Protein AF-A0A2D4FF98-F1 (afdb_monomer)

Radius of gyration: 27.94 Å; Cα contacts (8 Å, |Δi|>4): 162; chains: 1; bounding box: 56×35×87 Å

Solvent-accessible surface area (backbone atoms only — not comparable to full-atom values): 11395 Å² total; per-residue (Å²): 135,84,83,73,77,75,69,60,45,70,48,78,34,48,18,29,50,54,57,66,46,95,91,35,72,60,46,44,93,40,40,60,55,45,51,48,21,60,75,70,74,35,52,69,38,38,54,53,36,67,77,68,66,43,79,80,65,67,60,60,78,70,94,75,58,79,86,76,58,65,92,81,57,78,93,55,85,64,79,82,58,72,94,69,73,90,60,70,49,77,48,72,55,80,71,66,85,92,70,49,62,72,60,51,45,52,66,65,38,42,72,73,63,30,47,81,48,56,81,84,55,91,72,72,94,77,78,71,64,90,82,74,86,75,74,81,82,79,88,77,94,82,77,82,83,81,80,74,80,88,73,88,87,74,77,66,35,42,32,39,38,77,78,82,79,84,77,86,126

Mean predicted aligned error: 15.1 Å

Secondary structure (DSSP, 8-state):
-------EEE-S-S-PPTTSSTT--SPPS--HHHHHHHHHT-EEE-HHHHHS-PPPPP----S--GGG--TT--SSSSTT--SS-SS--EEEE-S-TTSSHHHHHIIIIITTTPEEEESS--S------TTSS-S----------------TT---EEEE---------

Nearest PDB structures (foldseek):
  3zvn-assembly1_A  TM=9.546E-01  e=3.386E-10  Mus musculus
  3u7g-assembly1_A  TM=9.345E-01  e=2.626E-10  Mus musculus
  3zvm-assembly1_B  TM=9.140E-01  e=2.626E-10  Mus musculus
  3u7h-assembly1_B  TM=9.105E-01  e=4.653E-10  Mus musculus
  3u7e-assembly1_B  TM=9.109E-01  e=1.133E-09  Mus musculus

Sequence (169 aa):
MDVFISFFCCTDAAGRPANWAPGQKKKDFSCSDRLFALNAGLLFHTPEEYFLGWKQALFALPDFDPRAVDPKAQLYDPPNASLTSSSSELVVAVGFPAAGKSTFLKKHLVSDGYTYINQVSNERLKLFSPYFIASFFPLYPSFLPFRTPLVHGRNVWHCVKHHCKQEKV

pLDDT: mean 71.47, std 24.76, range [25.17, 93.25]

Foldseek 3Di:
DDPCPQDAAEEAQCQFCACQDVVRRHTRPHNVRVVVCVVVVHHYDYCCCPVVVDDDTDHDDDPDDPVPDDPPPQPDPPNPDDPDDPDKDKDKDFDDPPPCRVVSCCVPPVVVAKDWDFPVPPPDVPPPPPPPPDDDDPDDDDDDDPDDDDDPDTGMIIIIHDDDDPDDD

Structure (mmCIF, N/CA/C/O backbone):
data_AF-A0A2D4FF98-F1
#
_entry.id   AF-A0A2D4FF98-F1
#
loop_
_atom_site.group_PDB
_atom_site.id
_atom_site.type_symbol
_atom_site.label_atom_id
_atom_site.label_alt_id
_atom_site.label_comp_id
_atom_site.label_asym_id
_atom_site.label_entity_id
_atom_site.label_seq_id
_atom_site.pdbx_PDB_ins_code
_atom_site.Cartn_x
_atom_site.Cartn_y
_atom_site.Cartn_z
_atom_site.occupancy
_atom_site.B_iso_or_equiv
_atom_site.auth_seq_id
_atom_site.auth_comp_id
_atom_site.auth_asym_id
_atom_site.auth_atom_id
_atom_site.pdbx_PDB_model_num
ATOM 1 N N . MET A 1 1 ? -12.489 -13.115 -37.425 1.00 32.22 1 MET A N 1
ATOM 2 C CA . MET A 1 1 ? -11.130 -12.614 -37.709 1.00 32.22 1 MET A CA 1
ATOM 3 C C . MET A 1 1 ? -10.937 -11.413 -36.802 1.00 32.22 1 MET A C 1
ATOM 5 O O . MET A 1 1 ? -11.314 -10.306 -37.166 1.00 32.22 1 MET A O 1
ATOM 9 N N . ASP A 1 2 ? -10.534 -11.691 -35.564 1.00 35.28 2 ASP A N 1
ATOM 10 C CA . ASP A 1 2 ? -10.451 -10.741 -34.458 1.00 35.28 2 ASP A CA 1
ATOM 11 C C . ASP A 1 2 ? -9.469 -9.610 -34.748 1.00 35.28 2 ASP A C 1
ATOM 13 O O . ASP A 1 2 ? -8.258 -9.811 -34.813 1.00 35.28 2 ASP A O 1
ATOM 17 N N . VAL A 1 3 ? -9.998 -8.397 -34.863 1.00 39.84 3 VAL A N 1
ATOM 18 C CA . VAL A 1 3 ? -9.210 -7.175 -34.723 1.00 39.84 3 VAL A CA 1
ATOM 19 C C . VAL A 1 3 ? -9.090 -6.909 -33.221 1.00 39.84 3 VAL A C 1
ATOM 21 O O . VAL A 1 3 ? -9.758 -6.038 -32.669 1.00 39.84 3 VAL A O 1
ATOM 24 N N . PHE A 1 4 ? -8.276 -7.716 -32.532 1.00 42.91 4 PHE A N 1
ATOM 25 C CA . PHE A 1 4 ? -7.786 -7.389 -31.193 1.00 42.91 4 PHE A CA 1
ATOM 26 C C . PHE A 1 4 ? -6.890 -6.159 -31.372 1.00 42.91 4 PHE A C 1
ATOM 28 O O . PHE A 1 4 ? -5.699 -6.275 -31.653 1.00 42.91 4 PHE A O 1
ATOM 35 N N . ILE A 1 5 ? -7.471 -4.960 -31.297 1.00 51.81 5 ILE A N 1
ATOM 36 C CA . ILE A 1 5 ? -6.694 -3.744 -31.067 1.00 51.81 5 ILE A CA 1
ATOM 37 C C . ILE A 1 5 ? -6.032 -3.980 -29.711 1.00 51.81 5 ILE A C 1
ATOM 39 O O . ILE A 1 5 ? -6.666 -3.841 -28.667 1.00 51.81 5 ILE A O 1
ATOM 43 N N . SER A 1 6 ? -4.793 -4.464 -29.724 1.00 63.47 6 SER A N 1
ATOM 44 C CA . SER A 1 6 ? -4.018 -4.710 -28.518 1.00 63.47 6 SER A CA 1
ATOM 45 C C . SER A 1 6 ? -3.710 -3.351 -27.903 1.00 63.47 6 SER A C 1
ATOM 47 O O . SER A 1 6 ? -2.756 -2.690 -28.301 1.00 63.47 6 SER A O 1
ATOM 49 N N . PHE A 1 7 ? -4.559 -2.887 -26.989 1.00 75.12 7 PHE A N 1
ATOM 50 C CA . PHE A 1 7 ? -4.278 -1.699 -26.196 1.00 75.12 7 PHE A CA 1
ATOM 51 C C . PHE A 1 7 ? -3.025 -1.972 -25.352 1.00 75.12 7 PHE A C 1
ATOM 53 O O . PHE A 1 7 ? -3.000 -2.904 -24.547 1.00 75.12 7 PHE A O 1
ATOM 60 N N . PHE A 1 8 ? -1.980 -1.172 -25.555 1.00 81.69 8 PHE A N 1
ATOM 61 C CA . PHE A 1 8 ? -0.738 -1.219 -24.785 1.00 81.69 8 PHE A CA 1
ATOM 62 C C . PHE A 1 8 ? -0.381 0.186 -24.296 1.00 81.69 8 PHE A C 1
ATOM 64 O O . PHE A 1 8 ? -0.708 1.188 -24.935 1.00 81.69 8 PHE A O 1
ATOM 71 N N . CYS A 1 9 ? 0.296 0.260 -23.155 1.00 84.00 9 CYS A N 1
ATOM 72 C CA . CYS A 1 9 ? 0.905 1.490 -22.667 1.00 84.00 9 CYS A CA 1
ATOM 73 C C . CYS A 1 9 ? 2.359 1.537 -23.132 1.00 84.00 9 CYS A C 1
ATOM 75 O O . CYS A 1 9 ? 3.108 0.584 -22.915 1.00 84.00 9 CYS A O 1
ATOM 77 N N . CYS A 1 10 ? 2.761 2.647 -23.748 1.00 89.19 10 CYS A N 1
ATOM 78 C CA . CYS A 1 10 ? 4.146 2.878 -24.137 1.00 89.19 10 CYS A CA 1
ATOM 79 C C . CYS A 1 10 ? 4.627 4.236 -23.655 1.00 89.19 10 CYS A C 1
ATOM 81 O O . CYS A 1 10 ? 4.287 5.263 -24.244 1.00 89.19 10 CYS A O 1
ATOM 83 N N . THR A 1 11 ? 5.393 4.241 -22.568 1.00 89.12 11 THR A N 1
ATOM 84 C CA . THR A 1 11 ? 5.834 5.472 -21.907 1.00 89.12 11 THR A CA 1
ATOM 85 C C . THR A 1 11 ? 7.156 5.273 -21.155 1.00 89.12 11 THR A C 1
ATOM 87 O O . THR A 1 11 ? 7.619 4.151 -20.947 1.00 89.12 11 THR A O 1
ATOM 90 N N . ASP A 1 12 ? 7.777 6.384 -20.760 1.00 88.25 12 ASP A N 1
ATOM 91 C CA . ASP A 1 12 ? 9.149 6.428 -20.243 1.00 88.25 12 ASP A CA 1
ATOM 92 C C . ASP A 1 12 ? 9.257 6.190 -18.722 1.00 88.25 12 ASP A C 1
ATOM 94 O O . ASP A 1 12 ? 10.312 5.798 -18.224 1.00 88.25 12 ASP A O 1
ATOM 98 N N . ALA A 1 13 ? 8.172 6.378 -17.954 1.00 89.38 13 ALA A N 1
ATOM 99 C CA . ALA A 1 13 ? 8.179 6.197 -16.497 1.00 89.38 13 ALA A CA 1
ATOM 100 C C . ALA A 1 13 ? 8.047 4.717 -16.096 1.00 89.38 13 ALA A C 1
ATOM 102 O O . ALA A 1 13 ? 7.050 4.265 -15.514 1.00 89.38 13 ALA A O 1
ATOM 103 N N . ALA A 1 14 ? 9.089 3.961 -16.430 1.00 90.25 14 ALA A N 1
ATOM 104 C CA . ALA A 1 14 ? 9.143 2.511 -16.345 1.00 90.25 14 ALA A CA 1
ATOM 105 C C . ALA A 1 14 ? 9.891 1.987 -15.110 1.00 90.25 14 ALA A C 1
ATOM 107 O O . ALA A 1 14 ? 9.988 0.769 -14.940 1.00 90.25 14 ALA A O 1
ATOM 108 N N . GLY A 1 15 ? 10.426 2.872 -14.261 1.00 90.81 15 GLY A N 1
ATOM 109 C CA . GLY A 1 15 ? 11.183 2.493 -13.066 1.00 90.81 15 GLY A CA 1
ATOM 110 C C . GLY A 1 15 ? 12.516 1.804 -13.370 1.00 90.81 15 GLY A C 1
ATOM 111 O O . GLY A 1 15 ? 12.949 0.938 -12.602 1.00 90.81 15 GLY A O 1
ATOM 112 N N . ARG A 1 16 ? 13.158 2.141 -14.495 1.00 92.25 16 ARG A N 1
ATOM 113 C CA . ARG A 1 16 ? 14.462 1.580 -14.872 1.00 92.25 16 ARG A CA 1
ATOM 114 C C . ARG A 1 16 ? 15.572 2.106 -13.951 1.00 92.25 16 ARG A C 1
ATOM 116 O O . ARG A 1 16 ? 15.557 3.284 -13.574 1.00 92.25 16 ARG A O 1
ATOM 123 N N . PRO A 1 17 ? 16.545 1.259 -13.566 1.00 90.88 17 PRO A N 1
ATOM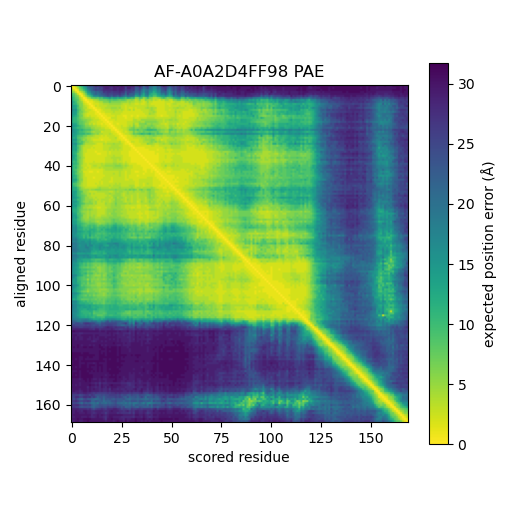 124 C CA . PRO A 1 17 ? 17.657 1.652 -12.713 1.00 90.88 17 PRO A CA 1
ATOM 125 C C . PRO A 1 17 ? 18.638 2.556 -13.466 1.00 90.88 17 PRO A C 1
ATOM 127 O O . PRO A 1 17 ? 18.581 2.693 -14.682 1.00 90.88 17 PRO A O 1
ATOM 130 N N . ALA A 1 18 ? 19.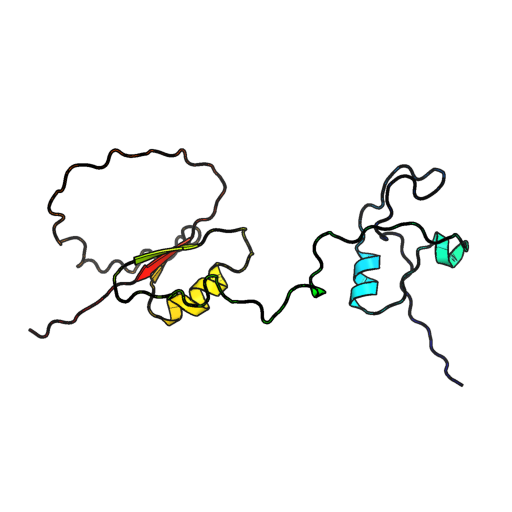580 3.164 -12.747 1.00 89.69 18 ALA A N 1
ATOM 131 C CA . ALA A 1 18 ? 20.660 3.910 -13.384 1.00 89.69 18 ALA A CA 1
ATOM 132 C C . ALA A 1 18 ? 21.479 3.010 -14.328 1.00 89.69 18 ALA A C 1
ATOM 134 O O . ALA A 1 18 ? 21.710 1.841 -14.021 1.00 89.69 18 ALA A O 1
ATOM 135 N N . ASN A 1 19 ? 21.969 3.578 -15.434 1.00 89.12 19 ASN A N 1
ATOM 136 C CA . ASN A 1 19 ? 22.749 2.882 -16.468 1.00 89.12 19 ASN A CA 1
ATOM 137 C C . ASN A 1 19 ? 21.960 1.813 -17.242 1.00 89.12 19 ASN A C 1
ATOM 139 O O . ASN A 1 19 ? 22.547 0.849 -17.728 1.00 89.12 19 ASN A O 1
ATOM 143 N N . TRP A 1 20 ? 20.642 1.983 -17.385 1.00 85.50 20 TRP A N 1
ATOM 144 C CA . TRP A 1 20 ? 19.805 1.075 -18.176 1.00 85.50 20 TRP A CA 1
ATOM 145 C C . TRP A 1 20 ? 20.107 1.122 -19.685 1.00 85.50 20 TRP A C 1
ATOM 147 O O . TRP A 1 20 ? 19.845 0.147 -20.385 1.00 85.50 20 TRP A O 1
ATOM 157 N N . ALA A 1 21 ? 20.694 2.219 -20.179 1.00 86.62 21 ALA A N 1
ATOM 158 C CA . ALA A 1 21 ? 21.158 2.374 -21.557 1.00 86.62 21 ALA A CA 1
ATOM 159 C C . ALA A 1 21 ? 22.445 3.218 -21.654 1.00 86.62 21 ALA A C 1
ATOM 161 O O . ALA A 1 21 ? 22.742 4.006 -20.746 1.00 86.62 21 ALA A O 1
ATOM 162 N N . PRO A 1 22 ? 23.213 3.106 -22.760 1.00 86.19 22 PRO A N 1
ATOM 163 C CA . PRO A 1 22 ? 24.371 3.961 -23.011 1.00 86.19 22 PRO A CA 1
ATOM 164 C C . PRO A 1 22 ? 23.990 5.446 -22.956 1.00 86.19 22 PRO A C 1
ATOM 166 O O . PRO A 1 22 ? 23.075 5.893 -23.637 1.00 86.19 22 PRO A O 1
ATOM 169 N N . GLY A 1 23 ? 24.685 6.218 -22.120 1.00 86.06 23 GLY A N 1
ATOM 170 C CA . GLY A 1 23 ? 24.394 7.641 -21.903 1.00 86.06 23 GLY A CA 1
ATOM 171 C C . GLY A 1 23 ? 23.349 7.927 -20.816 1.00 86.06 23 GLY A C 1
ATOM 172 O O . GLY A 1 23 ? 23.331 9.038 -20.284 1.00 86.06 23 GLY A O 1
ATOM 173 N N . GLN A 1 24 ? 22.563 6.933 -20.390 1.00 84.50 24 GLN A N 1
ATOM 174 C CA . GLN A 1 24 ? 21.523 7.091 -19.368 1.00 84.50 24 GLN A CA 1
ATOM 175 C C . GLN A 1 24 ? 22.040 6.754 -17.968 1.00 84.50 24 GLN A C 1
ATOM 177 O O . GLN A 1 24 ? 21.820 5.676 -17.424 1.00 84.50 24 GLN A O 1
ATOM 182 N N . LYS A 1 25 ? 22.743 7.713 -17.358 1.00 85.69 25 LYS A N 1
ATOM 183 C CA . LYS A 1 25 ? 23.360 7.562 -16.024 1.00 85.69 25 LYS A CA 1
ATOM 184 C C . LYS A 1 25 ? 22.377 7.686 -14.858 1.00 85.69 25 LYS A C 1
ATOM 186 O O . LYS A 1 25 ? 22.719 7.346 -13.729 1.00 85.69 25 LYS A O 1
ATOM 191 N N . LYS A 1 26 ? 21.182 8.226 -15.100 1.00 90.25 26 LYS A N 1
ATOM 192 C CA . LYS A 1 26 ? 20.147 8.414 -14.078 1.00 90.25 26 LYS A CA 1
ATOM 193 C C . LYS A 1 26 ? 19.121 7.290 -14.181 1.00 90.25 26 LYS A C 1
ATOM 195 O O . LYS A 1 26 ? 18.866 6.785 -15.267 1.00 90.25 26 LYS A O 1
ATOM 200 N N . LYS A 1 27 ? 18.555 6.908 -13.038 1.00 90.94 27 LYS A N 1
ATOM 201 C CA . LYS A 1 27 ? 17.345 6.081 -13.003 1.00 90.94 27 LYS A CA 1
ATOM 202 C C . LYS A 1 27 ? 16.150 6.889 -13.512 1.00 90.94 27 LYS A C 1
ATOM 204 O O . LYS A 1 27 ? 16.185 8.123 -13.437 1.00 90.94 27 LYS A O 1
ATOM 209 N N . ASP A 1 28 ? 15.096 6.204 -13.934 1.00 89.69 28 ASP A N 1
ATOM 210 C CA . ASP A 1 28 ? 13.825 6.871 -14.217 1.00 89.69 28 ASP A CA 1
ATOM 211 C C . ASP A 1 28 ? 13.313 7.582 -12.956 1.00 89.69 28 ASP A C 1
ATOM 213 O O . ASP A 1 28 ? 13.500 7.118 -11.823 1.00 89.69 28 ASP A O 1
ATOM 217 N N . PHE A 1 29 ? 12.663 8.729 -13.150 1.00 87.00 29 PHE A N 1
ATOM 218 C CA . PHE A 1 29 ? 12.137 9.527 -12.043 1.00 87.00 29 PHE A CA 1
ATOM 219 C C . PHE A 1 29 ? 11.012 8.799 -11.289 1.00 87.00 29 PHE A C 1
ATOM 221 O O . PHE A 1 29 ? 10.923 8.901 -10.064 1.00 87.00 29 PHE A O 1
ATOM 228 N N . SER A 1 30 ? 10.185 8.033 -12.005 1.00 88.88 30 SER A N 1
ATOM 229 C CA . SER A 1 30 ? 9.068 7.268 -11.450 1.00 88.88 30 SER A CA 1
ATOM 230 C C . SER A 1 30 ? 8.851 5.938 -12.188 1.00 88.88 30 SER A C 1
ATOM 232 O O . SER A 1 30 ? 9.371 5.704 -13.277 1.00 88.88 30 SER A O 1
ATOM 234 N N . CYS A 1 31 ? 8.064 5.059 -11.561 1.00 91.88 31 CYS A N 1
ATOM 235 C CA . CYS A 1 31 ? 7.557 3.798 -12.123 1.00 91.88 31 CYS A CA 1
ATOM 236 C C . CYS A 1 31 ? 6.028 3.872 -12.343 1.00 91.88 31 CYS A C 1
ATOM 238 O O . CYS A 1 31 ? 5.330 2.861 -12.342 1.00 91.88 31 CYS A O 1
ATOM 240 N N . SER A 1 32 ? 5.477 5.088 -12.433 1.00 92.25 32 SER A N 1
ATOM 241 C CA . SER A 1 32 ? 4.030 5.339 -12.404 1.00 92.25 32 SER A CA 1
ATOM 242 C C . SER A 1 32 ? 3.293 4.669 -13.553 1.00 92.25 32 SER A C 1
ATOM 244 O O . SER A 1 32 ? 2.236 4.086 -13.336 1.00 92.25 32 SER A O 1
ATOM 246 N N . ASP A 1 33 ? 3.857 4.708 -14.754 1.00 93.25 33 ASP A N 1
ATOM 247 C CA . ASP A 1 33 ? 3.139 4.281 -15.950 1.00 93.25 33 ASP A CA 1
ATOM 248 C C . ASP A 1 33 ? 3.171 2.762 -16.101 1.00 93.25 33 ASP A C 1
ATOM 250 O O . ASP A 1 33 ? 2.171 2.146 -16.471 1.00 93.25 33 ASP A O 1
ATOM 254 N N . ARG A 1 34 ? 4.292 2.141 -15.709 1.00 92.56 34 ARG A N 1
ATOM 255 C CA . ARG A 1 34 ? 4.376 0.685 -15.569 1.00 92.56 34 ARG A CA 1
ATOM 256 C C . ARG A 1 34 ? 3.372 0.183 -14.534 1.00 92.56 34 ARG A C 1
ATOM 258 O O . ARG A 1 34 ? 2.681 -0.801 -14.788 1.00 92.56 34 ARG A O 1
ATOM 265 N N . LEU A 1 35 ? 3.273 0.852 -13.383 1.00 93.12 35 LEU A N 1
ATOM 266 C CA . LEU A 1 35 ? 2.300 0.497 -12.347 1.00 93.12 35 LEU A CA 1
ATOM 267 C C . LEU A 1 35 ? 0.856 0.743 -12.805 1.00 93.12 35 LEU A C 1
ATOM 269 O O . LEU A 1 35 ? -0.021 -0.053 -12.484 1.00 93.12 35 LEU A O 1
ATOM 273 N N . PHE A 1 36 ? 0.603 1.791 -13.590 1.00 92.56 36 PHE A N 1
ATOM 274 C CA . PHE A 1 36 ? -0.707 2.038 -14.192 1.00 92.56 36 PHE A CA 1
ATOM 275 C C . PHE A 1 36 ? -1.105 0.916 -15.155 1.00 92.56 36 PHE A C 1
ATOM 277 O O . PHE A 1 36 ? -2.192 0.356 -15.021 1.00 92.56 36 PHE A O 1
ATOM 284 N N . ALA A 1 37 ? -0.210 0.538 -16.072 1.00 92.50 37 ALA A N 1
ATOM 285 C CA . ALA A 1 37 ? -0.447 -0.564 -16.998 1.00 92.50 37 ALA A CA 1
ATOM 286 C C . ALA A 1 37 ? -0.686 -1.883 -16.248 1.00 92.50 37 ALA A C 1
ATOM 288 O O . ALA A 1 37 ? -1.627 -2.609 -16.559 1.00 92.50 37 ALA A O 1
ATOM 289 N N . LEU A 1 38 ? 0.095 -2.141 -15.194 1.00 92.06 38 LEU A N 1
ATOM 290 C CA . LEU A 1 38 ? -0.082 -3.298 -14.317 1.00 92.06 38 LEU A CA 1
ATOM 291 C C . LEU A 1 38 ? -1.446 -3.292 -13.610 1.00 92.06 38 LEU A C 1
ATOM 293 O O . LEU A 1 38 ? -2.094 -4.334 -13.550 1.00 92.06 38 LEU A O 1
ATOM 297 N N . ASN A 1 39 ? -1.911 -2.140 -13.120 1.00 93.00 39 ASN A N 1
ATOM 298 C CA . ASN A 1 39 ? -3.227 -2.012 -12.485 1.00 93.00 39 ASN A CA 1
ATOM 299 C C . ASN A 1 39 ? -4.381 -2.188 -13.485 1.00 93.00 39 ASN A C 1
ATOM 301 O O . ASN A 1 39 ? -5.434 -2.701 -13.116 1.00 93.00 39 ASN A O 1
ATOM 305 N N . ALA A 1 40 ? -4.186 -1.772 -14.738 1.00 91.06 40 ALA A N 1
ATOM 306 C CA . ALA A 1 40 ? -5.178 -1.876 -15.806 1.00 91.06 40 ALA A CA 1
ATOM 307 C C . ALA A 1 40 ? -5.142 -3.221 -16.562 1.00 91.06 40 ALA A C 1
ATOM 309 O O . ALA A 1 40 ? -5.996 -3.458 -17.414 1.00 91.06 40 ALA A O 1
ATOM 310 N N . GLY A 1 41 ? -4.169 -4.096 -16.279 1.00 89.88 41 GLY A N 1
ATOM 311 C CA . GLY A 1 41 ? -3.974 -5.350 -17.016 1.00 89.88 41 GLY A CA 1
ATOM 312 C C . GLY A 1 41 ? -3.502 -5.146 -18.461 1.00 89.88 41 GLY A C 1
ATOM 313 O O . GLY A 1 41 ? -3.773 -5.982 -19.320 1.00 89.88 41 GLY A O 1
ATOM 314 N N . LEU A 1 42 ? -2.825 -4.030 -18.740 1.00 90.75 42 LEU A N 1
ATOM 315 C CA . LEU A 1 42 ? -2.322 -3.671 -20.064 1.00 90.75 42 LEU A CA 1
ATOM 316 C C . LEU A 1 42 ? -0.885 -4.156 -20.257 1.00 90.75 42 LEU A C 1
ATOM 318 O O . LEU A 1 42 ? -0.074 -4.158 -19.328 1.00 90.75 42 LEU A O 1
ATOM 322 N N . LEU A 1 43 ? -0.550 -4.507 -21.499 1.00 91.19 43 LEU A N 1
ATOM 323 C CA . LEU A 1 43 ? 0.841 -4.710 -21.893 1.00 91.19 43 LEU A CA 1
ATOM 324 C C . LEU A 1 43 ? 1.590 -3.376 -21.789 1.00 91.19 43 LEU A C 1
ATOM 326 O O . LEU A 1 43 ? 1.088 -2.340 -22.227 1.00 91.19 43 LEU A O 1
ATOM 330 N N . PHE A 1 44 ? 2.784 -3.407 -21.200 1.00 91.75 44 PHE A N 1
ATOM 331 C CA . PHE A 1 44 ? 3.634 -2.233 -21.022 1.00 91.75 44 PHE A CA 1
ATOM 332 C C . PHE A 1 44 ? 4.931 -2.389 -21.809 1.00 91.75 44 PHE A C 1
ATOM 334 O O . PHE A 1 44 ? 5.637 -3.387 -21.644 1.00 91.75 44 PHE A O 1
ATOM 341 N N . HIS A 1 45 ? 5.265 -1.366 -22.590 1.00 92.38 45 HIS A N 1
ATOM 342 C CA . HIS A 1 45 ? 6.534 -1.244 -23.297 1.00 92.38 45 HIS A CA 1
ATOM 343 C C . HIS A 1 45 ? 7.182 0.107 -22.994 1.00 92.38 45 HIS A C 1
ATOM 345 O O . HIS A 1 45 ? 6.495 1.096 -22.751 1.00 92.38 45 HIS A O 1
ATOM 351 N N . THR A 1 46 ? 8.509 0.172 -23.028 1.00 92.38 46 THR A N 1
ATOM 352 C CA . THR A 1 46 ? 9.204 1.468 -23.094 1.00 92.38 46 THR A CA 1
ATOM 353 C C . THR A 1 46 ? 9.281 1.968 -24.542 1.00 92.38 46 THR A C 1
ATOM 355 O O . THR A 1 46 ? 9.179 1.156 -25.468 1.00 92.38 46 THR A O 1
ATOM 358 N N . PRO A 1 47 ? 9.467 3.281 -24.783 1.00 91.31 47 PRO A N 1
ATOM 359 C CA . PRO A 1 47 ? 9.638 3.809 -26.135 1.00 91.31 47 PRO A CA 1
ATOM 360 C C . PRO A 1 47 ? 10.783 3.122 -26.886 1.00 91.31 47 PRO A C 1
ATOM 362 O O . PRO A 1 47 ? 10.660 2.821 -28.072 1.00 91.31 47 PRO A O 1
ATOM 365 N N . GLU A 1 48 ? 11.875 2.813 -26.191 1.00 91.56 48 GLU A N 1
ATOM 366 C CA . GLU A 1 48 ? 13.025 2.118 -26.762 1.00 91.56 48 GLU A CA 1
ATOM 367 C C . GLU A 1 48 ? 12.704 0.657 -27.106 1.00 91.56 48 GLU A C 1
ATOM 369 O O . GLU A 1 48 ? 13.097 0.168 -28.165 1.00 91.56 48 GLU A O 1
ATOM 374 N N . GLU A 1 49 ? 11.957 -0.041 -26.250 1.00 90.94 49 GLU A N 1
ATOM 375 C CA . GLU A 1 49 ? 11.503 -1.411 -26.522 1.00 90.94 49 GLU A CA 1
ATOM 376 C C . GLU A 1 49 ? 10.566 -1.465 -27.732 1.00 90.94 49 GLU A C 1
ATOM 378 O O . GLU A 1 49 ? 10.728 -2.324 -28.598 1.00 90.94 49 GLU A O 1
ATOM 383 N N . TYR A 1 50 ? 9.599 -0.545 -27.806 1.00 90.25 50 TYR A N 1
ATOM 384 C CA . TYR A 1 50 ? 8.549 -0.590 -28.820 1.00 90.25 50 TYR A CA 1
ATOM 385 C C . TYR A 1 50 ? 8.994 -0.018 -30.171 1.00 90.25 50 TYR A C 1
ATOM 387 O O . TYR A 1 50 ? 8.822 -0.665 -31.202 1.00 90.25 50 TYR A O 1
ATOM 395 N N . PHE A 1 51 ? 9.572 1.187 -30.189 1.00 90.81 51 PHE A N 1
ATOM 396 C CA . PHE A 1 51 ? 9.911 1.874 -31.440 1.00 90.81 51 PHE A CA 1
ATOM 397 C C . PHE A 1 51 ? 11.295 1.506 -31.972 1.00 90.81 51 PHE A C 1
ATOM 399 O O . PHE A 1 51 ? 11.493 1.493 -33.185 1.00 90.81 51 PHE A O 1
ATOM 406 N N . LEU A 1 52 ? 12.257 1.226 -31.085 1.00 89.19 52 LEU A N 1
ATOM 407 C CA . LEU A 1 52 ? 13.642 0.935 -31.475 1.00 89.19 52 LEU A CA 1
ATOM 408 C C . LEU A 1 52 ? 13.971 -0.563 -31.439 1.00 89.19 52 LEU A C 1
ATOM 410 O O . LEU A 1 52 ? 15.074 -0.949 -31.829 1.00 89.19 52 LEU A O 1
ATOM 414 N N . GLY A 1 53 ? 13.044 -1.406 -30.972 1.00 87.94 53 GLY A N 1
ATOM 415 C CA . GLY A 1 53 ? 13.251 -2.850 -30.849 1.00 87.94 53 GLY A CA 1
ATOM 416 C C . GLY A 1 53 ? 14.361 -3.215 -29.861 1.00 87.94 53 GLY A C 1
ATOM 417 O O . GLY A 1 53 ? 15.007 -4.255 -30.009 1.00 87.94 53 GLY A O 1
ATOM 418 N N . TRP A 1 54 ? 14.643 -2.347 -28.885 1.00 89.94 54 TRP A N 1
ATOM 419 C CA . TRP A 1 54 ? 15.670 -2.618 -27.885 1.00 89.94 54 TRP A CA 1
ATOM 420 C C . TRP A 1 54 ? 15.246 -3.759 -26.964 1.00 89.94 54 TRP A C 1
ATOM 422 O O . TRP A 1 54 ? 14.063 -4.015 -26.731 1.00 89.94 54 TRP A O 1
ATOM 432 N N . LYS A 1 55 ? 16.240 -4.446 -26.393 1.00 88.62 55 LYS A N 1
ATOM 433 C CA . LYS A 1 55 ? 15.982 -5.438 -25.351 1.00 88.62 55 LYS A CA 1
ATOM 434 C C . LYS A 1 55 ? 15.371 -4.744 -24.134 1.00 88.62 55 LYS A C 1
ATOM 436 O O . LYS A 1 55 ? 15.847 -3.687 -23.729 1.00 88.62 55 LYS A O 1
ATOM 441 N N . GLN A 1 56 ? 14.374 -5.388 -23.530 1.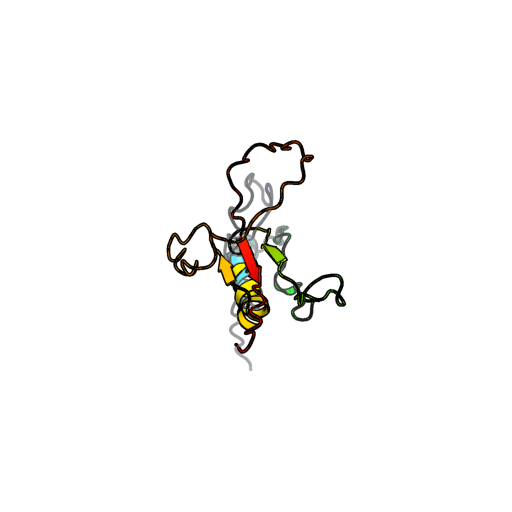00 87.25 56 GLN A N 1
ATOM 442 C CA . GLN A 1 56 ? 13.734 -4.893 -22.318 1.00 87.25 56 GLN A CA 1
ATOM 443 C C . GLN A 1 56 ? 14.760 -4.581 -21.227 1.00 87.25 56 GLN A C 1
ATOM 445 O O . GLN A 1 56 ? 15.583 -5.428 -20.859 1.00 87.25 56 GLN A O 1
ATOM 450 N N . ALA A 1 57 ? 14.691 -3.353 -20.720 1.00 87.00 57 ALA A N 1
ATOM 451 C CA . ALA A 1 57 ? 15.528 -2.915 -19.619 1.00 87.00 57 ALA A CA 1
ATOM 452 C C . ALA A 1 57 ? 15.052 -3.545 -18.304 1.00 87.00 57 ALA A C 1
ATOM 454 O O . ALA A 1 57 ? 13.862 -3.803 -18.102 1.00 87.00 57 ALA A O 1
ATOM 455 N N . LEU A 1 58 ? 15.988 -3.764 -17.379 1.00 88.19 58 LEU A N 1
ATOM 456 C CA . LEU A 1 58 ? 15.635 -4.143 -16.013 1.00 88.19 58 LEU A CA 1
ATOM 457 C C . LEU A 1 58 ? 14.790 -3.032 -15.377 1.00 88.19 58 LEU A C 1
ATOM 459 O O . LEU A 1 58 ? 14.997 -1.851 -15.646 1.00 88.19 58 LEU A O 1
ATOM 463 N N . PHE A 1 59 ? 13.858 -3.407 -14.510 1.00 88.62 59 PHE A N 1
ATOM 464 C CA . PHE A 1 59 ? 13.040 -2.474 -13.742 1.00 88.62 59 PHE A CA 1
ATOM 465 C C . PHE A 1 59 ? 12.864 -2.996 -12.318 1.00 88.62 59 PHE A C 1
ATOM 467 O O . PHE A 1 59 ? 12.962 -4.200 -12.077 1.00 88.62 59 PHE A O 1
ATOM 474 N N . ALA A 1 60 ? 12.596 -2.089 -11.382 1.00 85.44 60 ALA A N 1
ATOM 475 C CA . ALA A 1 60 ? 12.271 -2.433 -10.003 1.00 85.44 60 ALA A CA 1
ATOM 476 C C . ALA A 1 60 ? 10.840 -1.987 -9.681 1.00 85.44 60 ALA A C 1
ATOM 478 O O . ALA A 1 60 ? 10.463 -0.837 -9.927 1.00 85.44 60 ALA A O 1
ATOM 479 N N . LEU A 1 61 ? 10.039 -2.905 -9.142 1.00 89.38 61 LEU A N 1
ATOM 480 C CA . LEU A 1 61 ? 8.752 -2.565 -8.542 1.00 89.38 61 LEU A CA 1
ATOM 481 C C . LEU A 1 61 ? 8.967 -2.070 -7.101 1.00 89.38 61 LEU A C 1
ATOM 483 O O . LEU A 1 61 ? 10.004 -2.374 -6.510 1.00 89.38 61 LEU A O 1
ATOM 487 N N . PRO A 1 62 ? 8.021 -1.302 -6.532 1.00 89.94 62 PRO A N 1
ATOM 488 C CA . PRO A 1 62 ? 8.075 -0.923 -5.124 1.00 89.94 62 PRO A CA 1
ATOM 489 C C . PRO A 1 62 ? 8.106 -2.149 -4.202 1.00 89.94 62 PRO A C 1
ATOM 491 O O . PRO A 1 62 ? 7.459 -3.152 -4.497 1.00 89.94 62 PRO A O 1
ATOM 494 N N . ASP A 1 63 ? 8.782 -2.032 -3.056 1.00 91.88 63 ASP A N 1
ATOM 495 C CA . ASP A 1 63 ? 8.868 -3.111 -2.056 1.00 91.88 63 ASP A CA 1
ATOM 496 C C . ASP A 1 63 ? 7.491 -3.517 -1.499 1.00 91.88 63 ASP A C 1
ATOM 498 O O . ASP A 1 63 ? 7.277 -4.660 -1.104 1.00 91.88 63 ASP A O 1
ATOM 502 N N . PHE A 1 64 ? 6.545 -2.573 -1.458 1.00 92.50 64 PHE A N 1
ATOM 503 C CA . PHE A 1 64 ? 5.171 -2.816 -1.035 1.00 92.50 64 PHE A CA 1
ATOM 504 C C . PHE A 1 64 ? 4.274 -3.135 -2.237 1.00 92.50 64 PHE A C 1
ATOM 506 O O . PHE A 1 64 ? 4.026 -2.266 -3.076 1.00 92.50 64 PHE A O 1
ATOM 513 N N . ASP A 1 65 ? 3.729 -4.354 -2.271 1.00 91.75 65 ASP A N 1
ATOM 514 C CA . ASP A 1 65 ? 2.708 -4.763 -3.238 1.00 91.75 65 ASP A CA 1
ATOM 515 C C . ASP A 1 65 ? 1.318 -4.800 -2.573 1.00 91.75 65 ASP A C 1
ATOM 517 O O . ASP A 1 65 ? 1.054 -5.683 -1.751 1.00 91.75 65 ASP A O 1
ATOM 521 N N . PRO A 1 66 ? 0.390 -3.893 -2.934 1.00 91.06 66 PRO A N 1
ATOM 522 C CA . PRO A 1 66 ? -0.954 -3.884 -2.360 1.00 91.06 66 PRO A CA 1
ATOM 523 C C . PRO A 1 66 ? -1.759 -5.153 -2.681 1.00 91.06 66 PRO A C 1
ATOM 525 O O . PRO A 1 66 ? -2.705 -5.463 -1.963 1.00 91.06 66 PRO A O 1
ATOM 528 N N . ARG A 1 67 ? -1.395 -5.906 -3.728 1.00 89.94 67 ARG A N 1
ATOM 529 C CA . ARG A 1 67 ? -2.070 -7.159 -4.112 1.00 89.94 67 ARG A CA 1
ATOM 530 C C . ARG A 1 67 ? -1.691 -8.325 -3.202 1.00 89.94 67 ARG A C 1
ATOM 532 O O . ARG A 1 67 ? -2.422 -9.306 -3.143 1.00 89.94 67 ARG A O 1
ATOM 539 N N . ALA A 1 68 ? -0.558 -8.216 -2.507 1.00 91.31 68 ALA A N 1
ATOM 540 C CA . ALA A 1 68 ? -0.097 -9.209 -1.544 1.00 91.31 68 ALA A CA 1
ATOM 541 C C . ALA A 1 68 ? -0.720 -9.018 -0.147 1.00 91.31 68 ALA A C 1
ATOM 543 O O . ALA A 1 68 ? -0.503 -9.844 0.738 1.00 91.31 68 ALA A O 1
ATOM 544 N N . VAL A 1 69 ? -1.482 -7.939 0.071 1.00 90.81 69 VAL A N 1
ATOM 545 C CA . VAL A 1 69 ? -2.159 -7.682 1.346 1.00 90.81 69 VAL A CA 1
ATOM 546 C C . VAL A 1 69 ? -3.349 -8.629 1.487 1.00 90.81 69 VAL A C 1
ATOM 548 O O . VAL A 1 69 ? -4.298 -8.558 0.709 1.00 90.81 69 VAL A O 1
ATOM 551 N N . ASP A 1 70 ? -3.314 -9.496 2.499 1.00 90.38 70 ASP A N 1
ATOM 552 C CA . ASP A 1 70 ? -4.412 -10.418 2.792 1.00 90.38 70 ASP A CA 1
ATOM 553 C C . ASP A 1 70 ? -5.609 -9.669 3.415 1.00 90.38 70 ASP A C 1
ATOM 555 O O . ASP A 1 70 ? -5.503 -9.166 4.539 1.00 90.38 70 ASP A O 1
ATOM 559 N N . PRO A 1 71 ? -6.778 -9.605 2.743 1.00 85.44 71 PRO A N 1
ATOM 560 C CA . PRO A 1 71 ? -7.969 -8.966 3.299 1.00 85.44 71 PRO A CA 1
ATOM 561 C C . PRO A 1 71 ? -8.580 -9.743 4.475 1.00 85.44 71 PRO A C 1
ATOM 563 O O . PRO A 1 71 ? -9.437 -9.207 5.177 1.00 85.44 71 PRO A O 1
ATOM 566 N N . LYS A 1 72 ? -8.180 -11.005 4.675 1.00 87.06 72 LYS A N 1
ATOM 567 C CA . LYS A 1 72 ? -8.632 -11.882 5.764 1.00 87.06 72 LYS A CA 1
ATOM 568 C C . LYS A 1 72 ? -7.602 -12.003 6.886 1.00 87.06 72 LYS A C 1
ATOM 570 O O . LYS A 1 72 ? -7.778 -12.841 7.773 1.00 87.06 72 LYS A O 1
ATOM 575 N N . ALA A 1 73 ? -6.563 -11.168 6.865 1.00 87.00 73 ALA A N 1
ATOM 576 C CA . ALA A 1 73 ? -5.588 -11.108 7.938 1.00 87.00 73 ALA A CA 1
ATOM 577 C C . ALA A 1 73 ? -6.273 -10.875 9.295 1.00 87.00 73 ALA A C 1
ATOM 579 O O . ALA A 1 73 ? -7.335 -10.251 9.397 1.00 87.00 73 ALA A O 1
ATOM 580 N N . GLN A 1 74 ? -5.647 -11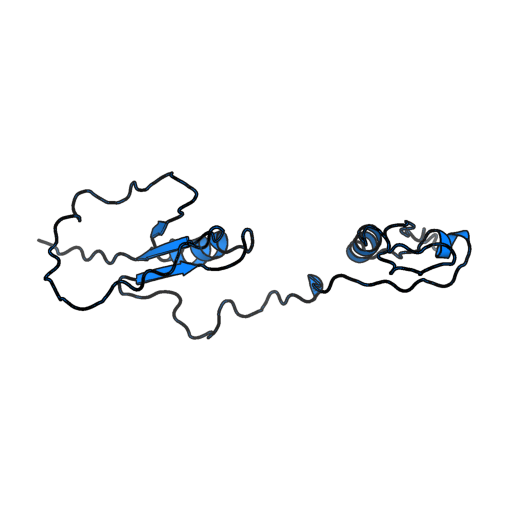.392 10.352 1.00 86.56 74 GLN A N 1
ATOM 581 C CA . GLN A 1 74 ? -6.145 -11.239 11.715 1.00 86.56 74 GLN A CA 1
ATOM 582 C C . GLN A 1 74 ? -6.250 -9.756 12.092 1.00 86.56 74 GLN A C 1
ATOM 584 O O . GLN A 1 74 ? -5.365 -8.958 11.790 1.00 86.56 74 GLN A O 1
ATOM 589 N N . LEU A 1 75 ? -7.346 -9.391 12.763 1.00 86.88 75 LEU A N 1
ATOM 590 C CA . LEU A 1 75 ? -7.645 -7.998 13.106 1.00 86.88 75 LEU A CA 1
ATOM 591 C C . LEU A 1 75 ? -6.670 -7.425 14.149 1.00 86.88 75 LEU A C 1
ATOM 593 O O . LEU A 1 75 ? -6.355 -6.237 14.117 1.00 86.88 75 LEU A O 1
ATOM 597 N N . TYR A 1 76 ? -6.224 -8.266 15.079 1.00 86.75 76 TYR A N 1
ATOM 598 C CA . TYR A 1 76 ? -5.231 -7.966 16.105 1.00 86.75 76 TYR A CA 1
ATOM 599 C C . TYR A 1 76 ? -4.595 -9.273 16.604 1.00 86.75 76 TYR A C 1
ATOM 601 O O . TYR A 1 76 ? -5.158 -10.354 16.428 1.00 86.75 76 TYR A O 1
ATOM 609 N N . ASP A 1 77 ? -3.427 -9.157 17.231 1.00 84.25 77 ASP A N 1
ATOM 610 C CA . ASP A 1 77 ? -2.626 -10.266 17.755 1.00 84.25 77 ASP A CA 1
ATOM 611 C C . ASP A 1 77 ? -2.353 -10.031 19.257 1.00 84.25 77 ASP A C 1
ATOM 613 O O . ASP A 1 77 ? -1.934 -8.923 19.614 1.00 84.25 77 ASP A O 1
ATOM 617 N N . PRO A 1 78 ? -2.605 -11.005 20.157 1.00 88.25 78 PRO A N 1
ATOM 618 C CA . PRO A 1 78 ? -3.177 -12.331 19.901 1.00 88.25 78 PRO A CA 1
ATOM 619 C C . PRO A 1 78 ? -4.680 -12.300 19.561 1.00 88.25 78 PRO A C 1
ATOM 621 O O . PRO A 1 78 ? -5.406 -11.477 20.121 1.00 88.25 78 PRO A O 1
ATOM 624 N N . PRO A 1 79 ? -5.200 -13.239 18.737 1.00 84.31 79 PRO A N 1
ATOM 625 C CA . PRO A 1 79 ? -6.616 -13.268 18.331 1.00 84.31 79 PRO A CA 1
ATOM 626 C C . PRO A 1 79 ? -7.607 -13.392 19.490 1.00 84.31 79 PRO A C 1
ATOM 628 O O . PRO A 1 79 ? -8.745 -12.942 19.400 1.00 84.31 79 PRO A O 1
ATOM 631 N N . ASN A 1 80 ? -7.165 -14.002 20.591 1.00 84.06 80 ASN A N 1
ATOM 632 C CA . ASN A 1 80 ? -7.979 -14.225 21.784 1.00 84.06 80 ASN A CA 1
ATOM 633 C C . ASN A 1 80 ? -7.934 -13.041 22.761 1.00 84.06 80 ASN A C 1
ATOM 635 O O . ASN A 1 80 ? -8.532 -13.117 23.835 1.00 84.06 80 ASN A O 1
ATOM 639 N N . ALA A 1 81 ? -7.201 -11.970 22.439 1.00 84.56 81 ALA A N 1
ATOM 640 C CA . ALA 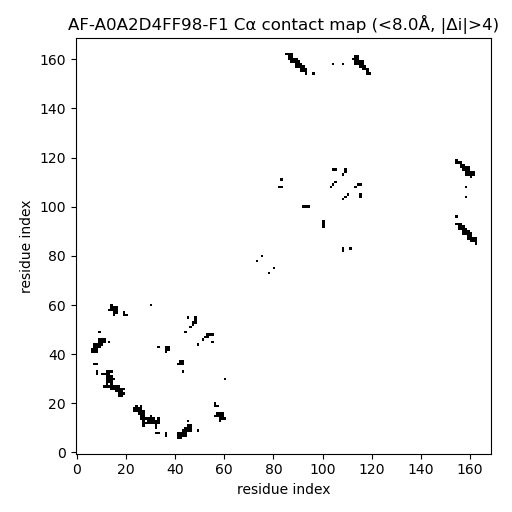A 1 81 ? -7.202 -10.776 23.264 1.00 84.56 81 ALA A CA 1
ATOM 641 C C . ALA A 1 81 ? -8.611 -10.172 23.295 1.00 84.56 81 ALA A C 1
ATOM 643 O O . ALA A 1 81 ? -9.254 -9.981 22.260 1.00 84.56 81 ALA A O 1
ATOM 644 N N . SER A 1 82 ? -9.081 -9.845 24.497 1.00 83.56 82 SER A N 1
ATOM 645 C CA . SER A 1 82 ? -10.282 -9.033 24.630 1.00 83.56 82 SER A CA 1
ATOM 646 C C . SER A 1 82 ? -9.927 -7.601 24.263 1.00 83.56 82 SER A C 1
ATOM 648 O O . SER A 1 82 ? -9.151 -6.955 24.965 1.00 83.56 82 SER A O 1
ATOM 650 N N . LEU A 1 83 ? -10.488 -7.106 23.161 1.00 83.06 83 LEU A N 1
ATOM 651 C CA . LEU A 1 83 ? -10.288 -5.721 22.735 1.00 83.06 83 LEU A CA 1
ATOM 652 C C . LEU A 1 83 ? -10.938 -4.721 23.706 1.00 83.06 83 LEU A C 1
ATOM 654 O O . LEU A 1 83 ? -10.538 -3.561 23.754 1.00 83.06 83 LEU A O 1
ATOM 658 N N . THR A 1 84 ? -11.924 -5.180 24.482 1.00 85.75 84 THR A N 1
ATOM 659 C CA . THR A 1 84 ? -12.622 -4.369 25.479 1.00 85.75 84 THR A CA 1
ATOM 660 C C . THR A 1 84 ? -12.511 -4.959 26.878 1.00 85.75 84 THR A C 1
ATOM 662 O O . THR A 1 84 ? -12.645 -6.172 27.048 1.00 85.75 84 THR A O 1
ATOM 665 N N . SER A 1 85 ? -12.379 -4.110 27.892 1.00 83.62 85 SER A N 1
ATOM 666 C CA . SER A 1 85 ? -12.493 -4.494 29.301 1.00 83.62 85 SER A CA 1
ATOM 667 C C . SER A 1 85 ? -13.841 -4.091 29.905 1.00 83.62 85 SER A C 1
ATOM 669 O O . SER A 1 85 ? -14.509 -3.165 29.438 1.00 83.62 85 SER A O 1
ATOM 671 N N . SER A 1 86 ? -14.271 -4.784 30.961 1.00 82.88 86 SER A N 1
ATOM 672 C CA . SER A 1 86 ? -15.400 -4.362 31.801 1.00 82.88 86 SER A CA 1
ATOM 673 C C . SER A 1 86 ? -15.013 -3.259 32.792 1.00 82.88 86 SER A C 1
ATOM 675 O O . SER A 1 86 ? -15.888 -2.539 33.265 1.00 82.88 86 SER A O 1
ATOM 677 N N . SER A 1 87 ? -13.725 -3.112 33.117 1.00 84.25 87 SER A N 1
ATOM 678 C CA . SER A 1 87 ? -13.218 -2.055 33.997 1.00 84.25 87 SER A CA 1
ATOM 679 C C . SER A 1 87 ? -12.872 -0.782 33.222 1.00 84.25 87 SER A C 1
ATOM 681 O O . SER A 1 87 ? -12.707 -0.800 32.003 1.00 84.25 87 SER A O 1
ATOM 683 N N . SER A 1 88 ? -12.720 0.332 33.940 1.00 86.88 88 SER A N 1
ATOM 684 C CA . SER A 1 88 ? -12.203 1.570 33.356 1.00 86.88 88 SER A CA 1
ATOM 685 C C . SER A 1 88 ? -10.764 1.374 32.878 1.00 86.88 88 SER A C 1
ATOM 687 O O . SER A 1 88 ? -9.908 0.945 33.651 1.00 86.88 88 SER A O 1
ATOM 689 N N . GLU A 1 89 ? -10.493 1.708 31.618 1.00 87.56 89 GLU A N 1
ATOM 690 C CA . GLU A 1 89 ? -9.166 1.592 31.007 1.00 87.56 89 GLU A CA 1
ATOM 691 C C . GLU A 1 89 ? -8.896 2.716 30.001 1.00 87.56 89 GLU A C 1
ATOM 693 O O . GLU A 1 89 ? -9.824 3.383 29.532 1.00 87.56 89 GLU A O 1
ATOM 698 N N . LEU A 1 90 ? -7.612 2.909 29.680 1.00 87.88 90 LEU A N 1
ATOM 699 C CA . LEU A 1 90 ? -7.123 3.859 28.686 1.00 87.88 90 LEU A CA 1
ATOM 700 C C . LEU A 1 90 ? -6.444 3.101 27.540 1.00 87.88 90 LEU A C 1
ATOM 702 O O . LEU A 1 90 ? -5.348 2.569 27.709 1.00 87.88 90 LEU A O 1
ATOM 706 N N . VAL A 1 91 ? -7.055 3.118 26.359 1.00 88.19 91 VAL A N 1
ATOM 707 C CA . VAL A 1 91 ? -6.470 2.540 25.143 1.00 88.19 91 VAL A CA 1
ATOM 708 C C . VAL A 1 91 ? -5.721 3.624 24.377 1.00 88.19 91 VAL A C 1
ATOM 710 O O . VAL A 1 91 ? -6.286 4.678 24.079 1.00 88.19 91 VAL A O 1
ATOM 713 N N . VAL A 1 92 ? -4.453 3.369 24.042 1.00 90.06 92 VAL A N 1
ATOM 714 C CA . VAL A 1 92 ? -3.595 4.304 23.302 1.00 90.06 92 VAL A CA 1
ATOM 715 C C . VAL A 1 92 ? -3.257 3.737 21.927 1.00 90.06 92 VAL A C 1
ATOM 717 O O . VAL A 1 92 ? -2.546 2.741 21.831 1.00 90.06 92 VAL A O 1
ATOM 720 N N . ALA A 1 93 ? -3.725 4.371 20.848 1.00 89.75 93 ALA A N 1
ATOM 721 C CA . ALA A 1 93 ? -3.399 3.920 19.494 1.00 89.75 93 ALA A CA 1
ATOM 722 C C . ALA A 1 93 ? -2.126 4.588 18.962 1.00 89.75 93 ALA A C 1
ATOM 724 O O . ALA A 1 93 ? -2.030 5.818 18.874 1.00 89.75 93 ALA A O 1
ATOM 725 N N . VAL A 1 94 ? -1.175 3.758 18.534 1.00 90.38 94 VAL A N 1
ATOM 726 C CA . VAL A 1 94 ? 0.147 4.163 18.039 1.00 90.38 94 VAL A CA 1
ATOM 727 C C . VAL A 1 94 ? 0.324 3.686 16.597 1.00 90.38 94 VAL A C 1
ATOM 729 O O . VAL A 1 94 ? -0.039 2.567 16.260 1.00 90.38 94 VAL A O 1
ATOM 732 N N . GLY A 1 95 ? 0.853 4.545 15.721 1.00 90.12 95 GLY A N 1
ATOM 733 C CA . GLY A 1 95 ? 1.170 4.194 14.329 1.00 90.12 95 GLY A CA 1
ATOM 734 C C . GLY A 1 95 ? 1.169 5.398 13.386 1.00 90.12 95 GLY A C 1
ATOM 735 O O . GLY A 1 95 ? 0.788 6.505 13.781 1.00 90.12 95 GLY A O 1
ATOM 736 N N . PHE A 1 96 ? 1.546 5.184 12.123 1.00 89.56 96 PHE A N 1
ATOM 737 C CA . PHE A 1 96 ? 1.683 6.246 11.115 1.00 89.56 96 PHE A CA 1
ATOM 738 C C . PHE A 1 96 ? 0.391 7.051 10.890 1.00 89.56 96 PHE A C 1
ATOM 740 O O . PHE A 1 96 ? -0.713 6.502 11.015 1.00 89.56 96 PHE A O 1
ATOM 747 N N . PRO A 1 97 ? 0.477 8.360 10.581 1.00 89.56 97 PRO A N 1
ATOM 748 C CA . PRO A 1 97 ? -0.688 9.118 10.125 1.00 89.56 97 PRO A CA 1
ATOM 749 C C . PRO A 1 97 ? -1.311 8.447 8.890 1.00 89.56 97 PRO A C 1
ATOM 751 O O . PRO A 1 97 ? -0.632 7.734 8.163 1.00 89.56 97 PRO A O 1
ATOM 754 N N . ALA A 1 98 ? -2.621 8.624 8.696 1.00 87.81 98 ALA A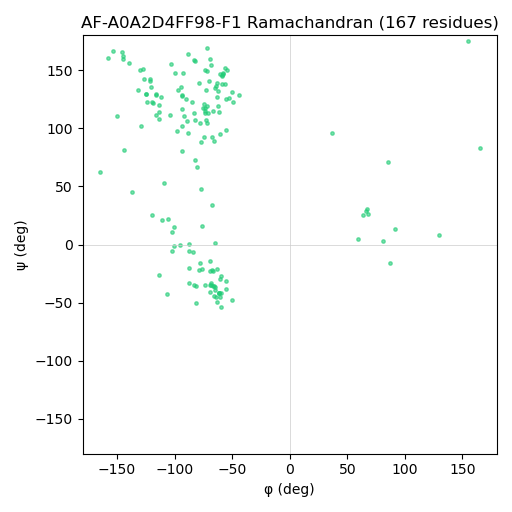 N 1
ATOM 755 C CA . ALA A 1 98 ? -3.400 7.988 7.623 1.00 87.81 98 ALA A CA 1
ATOM 756 C C . ALA A 1 98 ? -3.412 6.438 7.590 1.00 87.81 98 ALA A C 1
ATOM 758 O O . ALA A 1 98 ? -4.082 5.865 6.743 1.00 87.81 98 ALA A O 1
ATOM 759 N N . ALA A 1 99 ? -2.810 5.740 8.561 1.00 90.25 99 ALA A N 1
ATOM 760 C CA . ALA A 1 99 ? -2.835 4.271 8.645 1.00 90.25 99 ALA A CA 1
ATOM 761 C C . ALA A 1 99 ? -4.166 3.664 9.158 1.00 90.25 99 ALA A C 1
ATOM 763 O O . ALA A 1 99 ? -4.196 2.531 9.616 1.00 90.25 99 ALA A O 1
ATOM 764 N N . GLY A 1 100 ? -5.267 4.424 9.186 1.00 89.94 100 GLY A N 1
ATOM 765 C CA . GLY A 1 100 ? -6.588 3.897 9.571 1.00 89.94 100 GLY A CA 1
ATOM 766 C C . GLY A 1 100 ? -6.884 3.762 11.075 1.00 89.94 100 GLY A C 1
ATOM 767 O O . GLY A 1 100 ? -7.988 3.357 11.430 1.00 89.94 100 GLY A O 1
ATOM 768 N N . LYS A 1 101 ? -5.976 4.169 11.977 1.00 91.31 101 LYS A N 1
ATOM 769 C CA . LYS A 1 101 ? -6.168 4.079 13.447 1.00 91.31 101 LYS A CA 1
ATOM 770 C C . LYS A 1 101 ? -7.500 4.657 13.939 1.00 91.31 101 LYS A C 1
ATOM 772 O O . LYS A 1 101 ? -8.212 4.020 14.705 1.00 91.31 101 LYS A O 1
ATOM 777 N N . SER A 1 102 ? -7.858 5.862 13.491 1.00 89.69 102 SER A N 1
ATOM 778 C CA . SER A 1 102 ? -9.108 6.511 13.904 1.00 89.69 102 SER A CA 1
ATOM 779 C C . SER A 1 102 ? -10.341 5.748 13.418 1.00 89.69 102 SER A C 1
ATOM 781 O O . SER A 1 102 ? -11.325 5.668 14.146 1.00 89.69 102 SER A O 1
ATOM 783 N N . THR A 1 103 ? -10.284 5.163 12.219 1.00 91.69 103 THR A N 1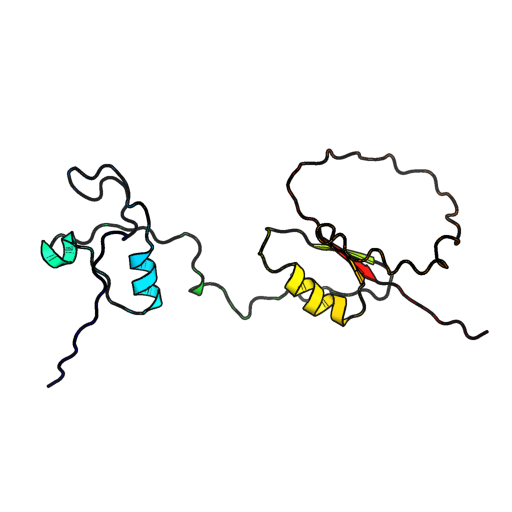
ATOM 784 C CA . THR A 1 103 ? -11.350 4.308 11.680 1.00 91.69 103 THR A CA 1
ATOM 785 C C . THR A 1 103 ? -11.494 3.037 12.513 1.00 91.69 103 THR A C 1
ATOM 787 O O . THR A 1 103 ? -12.609 2.680 12.881 1.00 91.69 103 THR A O 1
ATOM 790 N N . PHE A 1 104 ? -10.375 2.406 12.879 1.00 91.19 104 PHE A N 1
ATOM 791 C CA . PHE A 1 104 ? -10.354 1.212 13.725 1.00 91.19 104 PHE A CA 1
ATOM 792 C C . PHE A 1 104 ? -10.982 1.469 15.104 1.00 91.19 104 PHE A C 1
ATOM 794 O O . PHE A 1 104 ? -11.935 0.791 15.483 1.00 91.19 104 PHE A O 1
ATOM 801 N N . LEU A 1 105 ? -10.518 2.496 15.827 1.00 91.06 105 LEU A N 1
ATOM 802 C CA . LEU A 1 105 ? -11.027 2.817 17.168 1.00 91.06 105 LEU A CA 1
ATOM 803 C C . LEU A 1 105 ? -12.521 3.164 17.154 1.00 91.06 105 LEU A C 1
ATOM 805 O O . LEU A 1 105 ? -13.271 2.717 18.017 1.00 91.06 105 LEU A O 1
ATOM 809 N N . LYS A 1 106 ? -12.974 3.941 16.162 1.00 89.88 106 LYS A N 1
ATOM 810 C CA . LYS A 1 106 ? -14.395 4.297 16.034 1.00 89.88 106 LYS A CA 1
ATOM 811 C C . LYS A 1 106 ? -15.273 3.082 15.752 1.00 89.88 106 LYS A C 1
ATOM 813 O O . LYS A 1 106 ? -16.375 3.002 16.279 1.00 89.88 106 LYS A O 1
ATOM 818 N N . LYS A 1 107 ? -14.788 2.155 14.926 1.00 90.75 107 LYS A N 1
ATOM 819 C CA . LYS A 1 107 ? -15.540 0.961 14.539 1.00 90.75 107 LYS A CA 1
ATOM 820 C C . LYS A 1 107 ? -15.642 -0.072 15.662 1.00 90.75 107 LYS A C 1
ATOM 822 O O . LYS A 1 107 ? -16.659 -0.748 15.715 1.00 90.75 107 LYS A O 1
ATOM 827 N N . HIS A 1 108 ? -14.604 -0.210 16.491 1.00 89.81 108 HIS A N 1
ATOM 828 C CA . HIS A 1 108 ? -14.497 -1.318 17.447 1.00 89.81 108 HIS A CA 1
ATOM 829 C C . HIS A 1 108 ? -14.564 -0.921 18.928 1.00 89.81 108 HIS A C 1
ATOM 831 O O . HIS A 1 108 ? -14.940 -1.748 19.741 1.00 89.81 108 HIS A O 1
ATOM 837 N N . LEU A 1 109 ? -14.183 0.305 19.307 1.00 88.75 109 LEU A N 1
ATOM 838 C CA . LEU A 1 109 ? -14.216 0.741 20.714 1.00 88.75 109 LEU A CA 1
ATOM 839 C C . LEU A 1 109 ? -15.356 1.718 20.982 1.00 88.75 109 LEU A C 1
ATOM 841 O O . LEU A 1 109 ? -16.044 1.623 21.992 1.00 88.75 109 LEU A O 1
ATOM 845 N N . VAL A 1 110 ? -15.588 2.671 20.080 1.00 87.94 110 VAL A N 1
ATOM 846 C CA . VAL A 1 110 ? -16.666 3.656 20.276 1.00 87.94 110 VAL A CA 1
ATOM 847 C C . VAL A 1 110 ? -18.042 3.002 20.163 1.00 87.94 110 VAL A C 1
ATOM 849 O O . VAL A 1 110 ? -18.942 3.359 20.921 1.00 87.94 110 VAL A O 1
ATOM 852 N N . SER A 1 111 ? -18.191 2.007 19.282 1.00 83.50 111 SER A N 1
ATOM 853 C CA . SER A 1 111 ? -19.380 1.144 19.221 1.00 83.50 111 SER A CA 1
ATOM 854 C C . SER A 1 111 ? -19.688 0.471 20.560 1.00 83.50 111 SER A C 1
ATOM 856 O O . SER A 1 111 ? -20.853 0.285 20.897 1.00 83.50 111 SER A O 1
ATOM 858 N N . ASP A 1 112 ? -18.646 0.183 21.339 1.00 84.25 112 ASP A N 1
ATOM 859 C CA . ASP A 1 112 ? -18.699 -0.599 22.576 1.00 84.25 112 ASP A CA 1
ATOM 860 C C . ASP A 1 112 ? -18.683 0.304 23.828 1.00 84.25 112 ASP A C 1
ATOM 862 O O . ASP A 1 112 ? -18.454 -0.150 24.954 1.00 84.25 112 ASP A O 1
ATOM 866 N N . GLY A 1 113 ? -18.933 1.606 23.637 1.00 85.69 113 GLY A N 1
ATOM 867 C CA . GLY A 1 113 ? -19.136 2.581 24.708 1.00 85.69 113 GLY A CA 1
ATOM 868 C C . GLY A 1 113 ? -17.881 3.316 25.181 1.00 85.69 113 GLY A C 1
ATOM 869 O O . GLY A 1 113 ? -17.919 3.955 26.233 1.00 85.69 113 GLY A O 1
ATOM 870 N N . TYR A 1 114 ? -16.769 3.253 24.443 1.00 87.56 114 TYR A N 1
ATOM 871 C CA . TYR A 1 114 ? -15.576 4.026 24.790 1.00 87.56 114 TYR A CA 1
ATOM 872 C C . TYR A 1 114 ? -15.702 5.487 24.352 1.00 87.56 114 TYR A C 1
ATOM 874 O O . TYR A 1 114 ? -16.102 5.806 23.229 1.00 87.56 114 TYR A O 1
ATOM 882 N N . THR A 1 115 ? -15.250 6.388 25.218 1.00 88.75 115 THR A N 1
ATOM 883 C CA . THR A 1 115 ? -15.078 7.804 24.908 1.00 88.75 115 THR A CA 1
ATOM 884 C C . THR A 1 115 ? -13.834 7.991 24.050 1.00 88.75 115 THR A C 1
ATOM 886 O O . THR A 1 115 ? -12.713 7.718 24.481 1.00 88.75 115 THR A O 1
ATOM 889 N N . TYR A 1 116 ? -14.018 8.490 22.831 1.00 87.25 116 TYR A N 1
ATOM 890 C CA . TYR A 1 116 ? -12.932 8.801 21.905 1.00 87.25 116 TYR A CA 1
ATOM 891 C C . TYR A 1 116 ? -12.358 10.198 22.157 1.00 87.25 116 TYR A C 1
ATOM 893 O O . TYR A 1 116 ? -13.083 11.189 22.070 1.00 87.25 116 TYR A O 1
ATOM 901 N N . ILE A 1 117 ? -11.051 10.280 22.420 1.00 86.81 117 ILE A N 1
ATOM 902 C CA . ILE A 1 117 ? -10.334 11.535 22.663 1.00 86.81 117 ILE A CA 1
ATOM 903 C C . ILE A 1 117 ? -9.259 11.712 21.587 1.00 86.81 117 ILE A C 1
ATOM 905 O O . ILE A 1 117 ? -8.353 10.891 21.425 1.00 86.81 117 ILE A 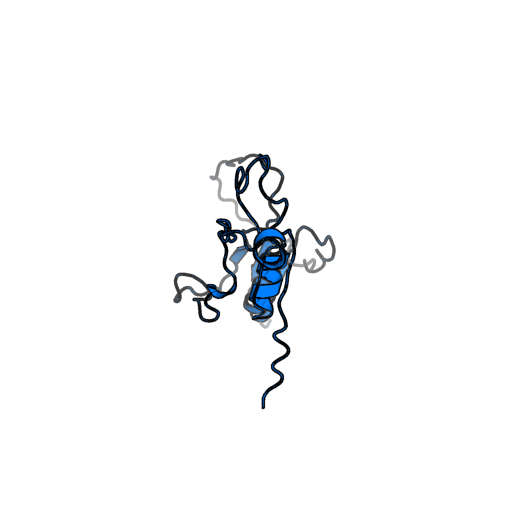O 1
ATOM 909 N N . ASN A 1 118 ? -9.344 12.825 20.863 1.00 81.31 118 ASN A N 1
ATOM 910 C CA . ASN A 1 118 ? -8.379 13.214 19.843 1.00 81.31 118 ASN A CA 1
ATOM 911 C C . ASN A 1 118 ? -7.741 14.558 20.207 1.00 81.31 118 ASN A C 1
ATOM 913 O O . ASN A 1 118 ? -8.444 15.556 20.320 1.00 81.31 118 ASN A O 1
ATOM 917 N N . GLN A 1 119 ? -6.412 14.586 20.320 1.00 69.56 119 GLN A N 1
ATOM 918 C CA . GLN A 1 119 ? -5.648 15.799 20.632 1.00 69.56 119 GLN A CA 1
ATOM 919 C C . GLN A 1 119 ? -5.647 16.835 19.492 1.00 69.56 119 GLN A C 1
ATOM 921 O O . GLN A 1 119 ? -5.424 18.013 19.746 1.00 69.56 119 GLN A O 1
ATOM 926 N N . VAL A 1 120 ? -5.895 16.422 18.242 1.00 64.88 120 VAL A N 1
ATOM 927 C CA . VAL A 1 120 ? -5.844 17.311 17.065 1.00 64.88 120 VAL A CA 1
ATOM 928 C C . VAL A 1 120 ? -7.151 18.082 16.872 1.00 64.88 120 VAL A C 1
ATOM 930 O O . VAL A 1 120 ? -7.138 19.238 16.459 1.00 64.88 120 VAL A O 1
ATOM 933 N N . SER A 1 121 ? -8.295 17.471 17.185 1.00 55.38 121 SER A N 1
ATOM 934 C CA . SER A 1 121 ? -9.576 18.174 17.187 1.00 55.38 121 SER A CA 1
ATOM 935 C C . SER A 1 121 ? -9.781 18.792 18.563 1.00 55.38 121 SER A C 1
ATOM 937 O O . SER A 1 121 ? -10.295 18.130 19.461 1.00 55.38 121 SER A O 1
ATOM 939 N N . ASN A 1 122 ? -9.444 20.070 18.729 1.00 45.72 122 ASN A N 1
ATOM 940 C CA . ASN A 1 122 ? -9.857 20.877 19.888 1.00 45.72 122 ASN A CA 1
ATOM 941 C C . ASN A 1 122 ? -11.383 21.145 19.908 1.00 45.72 122 ASN A C 1
ATOM 943 O O . ASN A 1 122 ? -11.852 22.185 20.359 1.00 45.72 122 ASN A O 1
ATOM 947 N N . GLU A 1 123 ? -12.186 20.191 19.440 1.00 42.38 123 GLU A N 1
ATOM 948 C CA . GLU A 1 123 ? -13.633 20.185 19.552 1.00 42.38 123 GLU A CA 1
ATOM 949 C C . GLU A 1 123 ? -14.039 19.020 20.460 1.00 42.38 123 GLU A C 1
ATOM 951 O O . GLU A 1 123 ? -13.988 17.855 20.077 1.00 42.38 123 GLU A O 1
ATOM 956 N N . ARG A 1 124 ? -14.484 19.385 21.669 1.00 39.53 124 ARG A N 1
ATOM 957 C CA . ARG A 1 124 ? -15.090 18.552 22.728 1.00 39.53 124 ARG A CA 1
ATOM 958 C C . ARG A 1 124 ? -14.145 17.836 23.704 1.00 39.53 124 ARG A C 1
ATOM 960 O O . ARG A 1 124 ? -14.231 16.631 23.897 1.00 39.53 124 ARG A O 1
ATOM 967 N N . LEU A 1 125 ? -13.518 18.631 24.570 1.00 39.31 125 LEU A N 1
ATOM 968 C CA . LEU A 1 125 ? -13.559 18.368 26.022 1.00 39.31 125 LEU A CA 1
ATOM 969 C C . LEU A 1 125 ? -14.923 18.804 26.618 1.00 39.31 125 LEU A C 1
ATOM 971 O O . LEU A 1 125 ? -14.980 19.521 27.609 1.00 39.31 125 LEU A O 1
ATOM 975 N N . LYS A 1 126 ? -16.050 18.428 25.989 1.00 32.59 126 LYS A N 1
ATOM 976 C CA . LYS A 1 126 ? -17.419 18.769 26.451 1.00 32.59 126 LYS A CA 1
ATOM 977 C C . LYS A 1 126 ? -18.165 17.590 27.087 1.00 32.59 126 LYS A C 1
ATOM 979 O O . LYS A 1 126 ? -19.386 17.596 27.150 1.00 32.59 126 LYS A O 1
ATOM 984 N N . LEU A 1 127 ? -17.443 16.587 27.574 1.00 36.81 127 LEU A N 1
ATOM 985 C CA . LEU A 1 127 ? -18.019 15.489 28.354 1.00 36.81 127 LEU A CA 1
ATOM 986 C C . LEU A 1 127 ? -17.139 15.147 29.560 1.00 36.81 127 LEU A C 1
ATOM 988 O O . LEU A 1 127 ? -16.903 13.992 29.875 1.00 36.81 127 LEU A O 1
ATOM 992 N N . PHE A 1 128 ? -16.687 16.176 30.274 1.00 32.19 128 PHE A N 1
ATOM 993 C CA . PHE A 1 128 ? -16.611 16.059 31.725 1.00 32.19 128 PHE A CA 1
ATOM 994 C C . PHE A 1 128 ? -17.869 16.725 32.265 1.00 32.19 128 PHE A C 1
ATOM 996 O O . PHE A 1 128 ? -17.972 17.948 32.324 1.00 32.19 128 PHE A O 1
ATOM 1003 N N . SER A 1 129 ? -18.872 15.902 32.571 1.00 27.89 129 SER A N 1
ATOM 1004 C CA . SER A 1 129 ? -19.975 16.322 33.429 1.00 27.89 129 SER A CA 1
ATOM 1005 C C . SER A 1 129 ? -19.373 16.945 34.701 1.00 27.89 129 SER A C 1
ATOM 1007 O O . SER A 1 129 ? -18.474 16.328 35.282 1.00 27.89 129 SER A O 1
ATOM 1009 N N . PRO A 1 130 ? -19.814 18.137 35.146 1.00 33.03 130 PRO A N 1
ATOM 1010 C CA . PRO A 1 130 ? -19.203 18.859 36.268 1.00 33.03 130 PRO A CA 1
ATOM 1011 C C . PRO A 1 130 ? -19.316 18.143 37.628 1.00 33.03 130 PRO A C 1
ATOM 1013 O O . PRO A 1 130 ? -18.831 18.658 38.628 1.00 33.03 130 PRO A O 1
ATOM 1016 N N . TYR A 1 131 ? -19.906 16.947 37.685 1.00 31.44 131 TYR A N 1
ATOM 1017 C CA . TYR A 1 131 ? -20.129 16.199 38.922 1.00 31.44 131 TYR A CA 1
ATOM 1018 C C . TYR A 1 131 ? -19.050 15.160 39.264 1.00 31.44 131 TYR A C 1
ATOM 1020 O O . TYR A 1 131 ? -19.162 14.511 40.296 1.00 31.44 131 TYR A O 1
ATOM 1028 N N . PHE A 1 132 ? -18.001 14.992 38.447 1.00 31.52 132 PHE A N 1
ATOM 1029 C CA . PHE A 1 132 ? -16.965 13.970 38.694 1.00 31.52 132 PHE A CA 1
ATOM 1030 C C . PHE A 1 132 ? -15.546 14.534 38.886 1.00 31.52 132 PHE A C 1
ATOM 1032 O O . PHE A 1 132 ? -14.555 13.845 38.667 1.00 31.52 132 PHE A O 1
ATOM 1039 N N . ILE A 1 133 ? -15.436 15.793 39.324 1.00 31.86 133 ILE A N 1
ATOM 1040 C CA . ILE A 1 133 ? -14.202 16.353 39.908 1.00 31.86 133 ILE A CA 1
ATOM 1041 C C . ILE A 1 133 ? -14.441 16.557 41.409 1.00 31.86 133 ILE A C 1
ATOM 1043 O O . ILE A 1 133 ? -14.311 17.653 41.933 1.00 31.86 133 ILE A O 1
ATOM 1047 N N . ALA A 1 134 ? -14.889 15.514 42.106 1.00 30.59 134 ALA A N 1
ATOM 1048 C CA . ALA A 1 134 ? -14.964 15.507 43.567 1.00 30.59 134 ALA A CA 1
ATOM 1049 C C . ALA A 1 134 ? -15.152 14.075 44.082 1.00 30.59 134 ALA A C 1
ATOM 1051 O O . ALA A 1 134 ? -16.161 13.727 44.687 1.00 30.59 134 ALA A O 1
ATOM 1052 N N . SER A 1 135 ? -14.185 13.200 43.827 1.00 29.66 135 SER A N 1
ATOM 1053 C CA . SER A 1 135 ? -14.083 11.943 44.572 1.00 29.66 135 SER A CA 1
ATOM 1054 C C . SER A 1 135 ? -12.611 11.630 44.771 1.00 29.66 135 SER A C 1
ATOM 1056 O O . SER A 1 135 ? -11.993 10.929 43.983 1.00 29.66 135 SER A O 1
ATOM 1058 N N . PHE A 1 136 ? -12.051 12.282 45.789 1.00 30.67 136 PHE A N 1
ATOM 1059 C CA . PHE A 1 136 ? -11.071 11.714 46.708 1.00 30.67 136 PHE A CA 1
ATOM 1060 C C . PHE A 1 136 ? -10.049 10.744 46.084 1.00 30.67 136 PHE A C 1
ATOM 1062 O O . PHE A 1 136 ? -10.273 9.541 45.998 1.00 30.67 136 PHE A O 1
ATOM 1069 N N . PHE A 1 137 ? -8.876 11.270 45.733 1.00 30.00 137 PHE A N 1
ATOM 1070 C CA . PHE A 1 137 ? -7.640 10.492 45.794 1.00 30.00 137 PHE A CA 1
ATOM 1071 C C . PHE A 1 137 ? -7.298 10.288 47.282 1.00 30.00 137 PHE A C 1
ATOM 1073 O O . PHE A 1 137 ? -6.954 11.277 47.935 1.00 30.00 137 PHE A O 1
ATOM 1080 N N . PRO A 1 138 ? -7.331 9.073 47.859 1.00 32.00 138 PRO A N 1
ATOM 1081 C CA . PRO A 1 138 ? -6.470 8.804 48.990 1.00 32.00 138 PRO A CA 1
ATOM 1082 C C . PRO A 1 138 ? -5.051 8.642 48.438 1.00 32.00 138 PRO A C 1
ATOM 1084 O O . PRO A 1 138 ? -4.783 7.829 47.552 1.00 32.00 138 PRO A O 1
ATOM 1087 N N . LEU A 1 139 ? -4.161 9.494 48.938 1.00 40.94 139 LEU A N 1
ATOM 1088 C CA . LEU A 1 139 ? -2.724 9.438 48.726 1.00 40.94 139 LEU A CA 1
ATOM 1089 C C . LEU A 1 139 ? -2.189 8.007 48.877 1.00 40.94 139 LEU A C 1
ATOM 1091 O O . LEU A 1 139 ? -2.341 7.402 49.934 1.00 40.94 139 LEU A O 1
ATOM 1095 N N . TYR A 1 140 ? -1.436 7.545 47.880 1.00 29.75 140 TYR A N 1
ATOM 1096 C CA . TYR A 1 140 ? -0.323 6.629 48.113 1.00 29.75 140 TYR A CA 1
ATOM 1097 C C . TYR A 1 140 ? 0.955 7.240 47.526 1.00 29.75 140 TYR A C 1
ATOM 1099 O O . TYR A 1 140 ? 0.985 7.572 46.337 1.00 29.75 140 TYR A O 1
ATOM 1107 N N . PRO A 1 141 ? 2.008 7.435 48.339 1.00 43.47 141 PRO A N 1
ATOM 1108 C CA . PRO A 1 141 ? 3.256 8.025 47.894 1.00 43.47 141 PRO A CA 1
ATOM 1109 C C . PRO A 1 141 ? 4.206 6.912 47.456 1.00 43.47 141 PRO A C 1
ATOM 1111 O O . PRO A 1 141 ? 4.671 6.147 48.293 1.00 43.47 141 PRO A O 1
ATOM 1114 N N . SER A 1 142 ? 4.484 6.802 46.157 1.00 37.16 142 SER A N 1
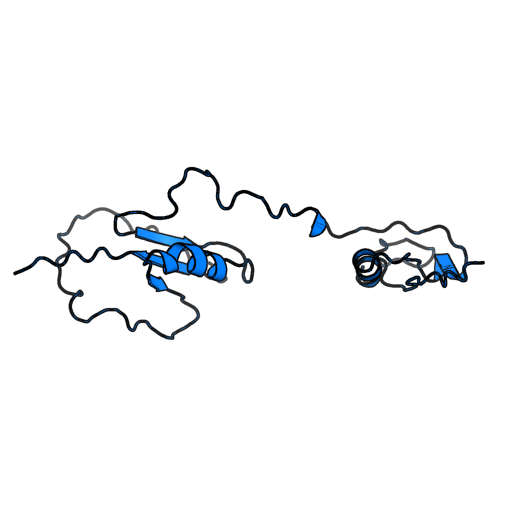ATOM 1115 C CA . SER A 1 142 ? 5.768 6.317 45.608 1.00 37.16 142 SER A CA 1
ATOM 1116 C C . SER A 1 142 ? 5.634 5.977 44.128 1.00 37.16 142 SER A C 1
ATOM 1118 O O . SER A 1 142 ? 5.497 4.823 43.768 1.00 37.16 142 SER A O 1
ATOM 1120 N N . PHE A 1 143 ? 5.741 6.964 43.244 1.00 29.77 143 PHE A N 1
ATOM 1121 C CA . PHE A 1 143 ? 6.304 6.715 41.916 1.00 29.77 143 PHE A CA 1
ATOM 1122 C C . PHE A 1 143 ? 6.985 7.997 41.440 1.00 29.77 143 PHE A C 1
ATOM 1124 O O . PHE A 1 143 ? 6.348 9.025 41.213 1.00 29.77 143 PHE A O 1
ATOM 1131 N N . LEU A 1 144 ? 8.315 7.944 41.379 1.00 29.56 144 LEU A N 1
ATOM 1132 C CA . LEU A 1 144 ? 9.160 8.989 40.811 1.00 29.56 144 LEU A CA 1
ATOM 1133 C C . LEU A 1 144 ? 8.737 9.257 39.355 1.00 29.56 144 LEU A C 1
ATOM 1135 O O . LEU A 1 144 ? 8.503 8.303 38.608 1.00 29.56 144 LEU A O 1
ATOM 1139 N N . PRO A 1 145 ? 8.664 10.523 38.912 1.00 31.58 145 PRO A N 1
ATOM 1140 C CA . PRO A 1 145 ? 8.315 10.833 37.536 1.00 31.58 145 PRO A CA 1
ATOM 1141 C C . PRO A 1 145 ? 9.483 10.472 36.612 1.00 31.58 145 PRO A C 1
ATOM 1143 O O . PRO A 1 145 ? 10.488 11.183 36.553 1.00 31.58 145 PRO A O 1
ATOM 1146 N N . PHE A 1 146 ? 9.345 9.391 35.843 1.00 25.17 146 PHE A N 1
ATOM 1147 C CA . PHE A 1 146 ? 10.222 9.148 34.700 1.00 25.17 146 PHE A CA 1
ATOM 1148 C C . PHE A 1 146 ? 9.805 10.096 33.571 1.00 25.17 146 PHE A C 1
ATOM 1150 O O . PHE A 1 146 ? 8.879 9.846 32.800 1.00 25.17 146 PHE A O 1
ATOM 1157 N N . ARG A 1 147 ? 10.457 11.257 33.531 1.00 26.95 147 ARG A N 1
ATOM 1158 C CA . ARG A 1 147 ? 10.254 12.294 32.521 1.00 26.95 147 ARG A CA 1
ATOM 1159 C C . ARG A 1 147 ? 10.964 11.853 31.238 1.00 26.95 147 ARG A C 1
ATOM 1161 O O . ARG A 1 147 ? 12.128 12.179 31.034 1.00 26.95 147 ARG A O 1
ATOM 1168 N N . THR A 1 148 ? 10.297 11.098 30.368 1.00 31.30 148 THR A N 1
ATOM 1169 C CA . THR A 1 148 ? 10.813 10.921 29.003 1.00 31.30 148 THR A CA 1
ATOM 1170 C C . THR A 1 148 ? 10.599 12.217 28.217 1.00 31.30 148 THR A C 1
ATOM 1172 O O . THR A 1 148 ? 9.499 12.775 28.268 1.00 31.30 148 THR A O 1
ATOM 1175 N N . PRO A 1 149 ? 11.613 12.722 27.497 1.00 26.33 149 PRO A N 1
ATOM 1176 C CA . PRO A 1 149 ? 11.495 13.956 26.738 1.00 26.33 149 PRO A CA 1
ATOM 1177 C C . PRO A 1 149 ? 10.460 13.808 25.617 1.00 26.33 149 PRO A C 1
ATOM 1179 O O . PRO A 1 149 ? 10.414 12.802 24.908 1.00 26.33 149 PRO A O 1
ATOM 1182 N N . LEU A 1 150 ? 9.632 14.844 25.470 1.00 33.38 150 LEU A N 1
ATOM 1183 C CA . LEU A 1 150 ? 8.741 15.069 24.337 1.00 33.38 150 LEU A CA 1
ATOM 1184 C C . LEU A 1 150 ? 9.557 15.056 23.038 1.00 33.38 150 LEU A C 1
ATOM 1186 O O . LEU A 1 150 ? 10.168 16.056 22.667 1.00 33.38 150 LEU A O 1
ATOM 1190 N N . VAL A 1 151 ? 9.554 13.926 22.334 1.00 31.58 151 VAL A N 1
ATOM 1191 C CA . VAL A 1 151 ? 10.016 13.869 20.946 1.00 31.58 151 VAL A CA 1
ATOM 1192 C C . VAL A 1 151 ? 8.860 14.329 20.064 1.00 31.58 151 VAL A C 1
ATOM 1194 O O . VAL A 1 151 ? 7.850 13.638 19.914 1.00 31.58 151 VAL A O 1
ATOM 1197 N N . HIS A 1 152 ? 9.016 15.539 19.534 1.00 35.41 152 HIS A N 1
ATOM 1198 C CA . HIS A 1 152 ? 8.151 16.180 18.549 1.00 35.41 152 HIS A CA 1
ATOM 1199 C C . HIS A 1 152 ? 7.866 15.224 17.374 1.00 35.41 152 HIS A C 1
ATOM 1201 O O . HIS A 1 152 ? 8.801 14.769 16.719 1.00 35.41 152 HIS A O 1
ATOM 1207 N N . GLY A 1 153 ? 6.588 14.929 17.097 1.00 36.16 153 GLY A N 1
ATOM 1208 C CA . GLY A 1 153 ? 6.179 14.314 15.823 1.00 36.16 153 GLY A CA 1
ATOM 1209 C C . GLY A 1 153 ? 5.292 13.062 15.862 1.00 36.16 153 GLY A C 1
ATOM 1210 O O . GLY A 1 153 ? 5.068 12.471 14.809 1.00 36.16 153 GLY A O 1
ATOM 1211 N N . ARG A 1 154 ? 4.753 12.629 17.012 1.00 36.56 154 ARG A N 1
ATOM 1212 C CA . ARG A 1 154 ? 3.807 11.492 17.066 1.00 36.56 154 ARG A CA 1
ATOM 1213 C C . ARG A 1 154 ? 2.408 11.938 17.488 1.00 36.56 154 ARG A C 1
ATOM 1215 O O . ARG A 1 154 ? 2.228 12.434 18.592 1.00 36.56 154 ARG A O 1
ATOM 1222 N N . ASN A 1 155 ? 1.416 11.704 16.625 1.00 39.34 155 ASN A N 1
ATOM 1223 C CA . ASN A 1 155 ? -0.000 11.868 16.964 1.00 39.34 155 ASN A CA 1
ATOM 1224 C C . ASN A 1 155 ? -0.450 10.657 17.792 1.00 39.34 155 ASN A C 1
ATOM 1226 O O . ASN A 1 155 ? -0.625 9.566 17.239 1.00 39.34 155 ASN A O 1
ATOM 1230 N N . VAL A 1 156 ? -0.601 10.852 19.100 1.00 43.84 156 VAL A N 1
ATOM 1231 C CA . VAL A 1 156 ? -1.077 9.842 20.054 1.00 43.84 156 VAL A CA 1
ATOM 1232 C C . VAL A 1 156 ? -2.590 10.002 20.237 1.00 43.84 156 VAL A C 1
ATOM 1234 O O . VAL A 1 156 ? -3.092 11.119 20.352 1.00 43.84 156 VAL A O 1
ATOM 1237 N N . TRP A 1 157 ? -3.326 8.889 20.234 1.00 43.94 157 TRP A N 1
ATOM 1238 C CA . TRP A 1 157 ? -4.792 8.867 20.322 1.00 43.94 157 TRP A CA 1
ATOM 1239 C C . TRP A 1 157 ? -5.219 8.064 21.539 1.00 43.94 157 TRP A C 1
ATOM 1241 O O . TRP A 1 157 ? -4.626 7.018 21.796 1.00 43.94 157 TRP A O 1
ATOM 1251 N N . HIS A 1 158 ? -6.251 8.521 22.245 1.00 45.31 158 HIS A N 1
ATOM 1252 C CA . HIS A 1 158 ? -6.669 7.949 23.523 1.00 45.31 158 HIS A CA 1
ATOM 1253 C C . HIS A 1 158 ? -8.161 7.582 23.517 1.00 45.31 158 HIS A C 1
ATOM 1255 O O . HIS A 1 158 ? -8.986 8.313 22.969 1.00 45.31 158 HIS A O 1
ATOM 1261 N N . CYS A 1 159 ? -8.519 6.465 24.150 1.00 42.12 159 CYS A N 1
ATOM 1262 C CA . CYS A 1 159 ? -9.902 6.029 24.348 1.00 42.12 159 CYS A CA 1
ATOM 1263 C C . CYS A 1 159 ? -10.123 5.635 25.814 1.00 42.12 159 CYS A C 1
ATOM 1265 O O . CYS A 1 159 ? -9.293 4.913 26.359 1.00 42.12 159 CYS A O 1
ATOM 1267 N N . VAL A 1 160 ? -11.204 6.103 26.447 1.00 51.78 160 VAL A N 1
ATOM 1268 C CA . VAL A 1 160 ? -11.490 5.865 27.879 1.00 51.78 160 VAL A CA 1
ATOM 1269 C C . VAL A 1 160 ? -12.869 5.234 28.053 1.00 51.78 160 VAL A C 1
ATOM 1271 O O . VAL A 1 160 ? -13.848 5.774 27.542 1.00 51.78 160 VAL A O 1
ATOM 1274 N N . LYS A 1 161 ? -12.975 4.128 28.799 1.00 46.22 161 LYS A N 1
ATOM 1275 C CA . LYS A 1 161 ? -14.268 3.524 29.181 1.00 46.22 161 LYS A CA 1
ATOM 1276 C C . LYS A 1 161 ? -14.678 3.965 30.587 1.00 46.22 161 LYS A C 1
ATOM 1278 O O . LYS A 1 161 ? -13.871 3.886 31.510 1.00 46.22 161 LYS A O 1
ATOM 1283 N N . HIS A 1 162 ? -15.931 4.392 30.763 1.00 48.22 162 HIS A N 1
ATOM 1284 C CA . HIS A 1 162 ? -16.502 4.716 32.076 1.00 48.22 162 HIS A CA 1
ATOM 1285 C C . HIS A 1 162 ? -17.587 3.702 32.455 1.00 48.22 162 HIS A C 1
ATOM 1287 O O . HIS A 1 162 ? -18.537 3.498 31.703 1.00 48.22 162 HIS A O 1
ATOM 1293 N N . HIS A 1 163 ? -17.484 3.098 33.641 1.00 41.09 163 HIS A N 1
ATOM 1294 C CA . HIS A 1 163 ? -18.550 2.273 34.209 1.00 41.09 163 HIS A CA 1
ATOM 1295 C C . HIS A 1 163 ? -19.490 3.162 35.039 1.00 41.09 163 HIS A C 1
ATOM 1297 O O . HIS A 1 163 ? -19.137 3.586 36.136 1.00 41.09 163 HIS A O 1
ATOM 1303 N N . CYS A 1 164 ? -20.693 3.454 34.538 1.00 33.59 164 CYS A N 1
ATOM 1304 C CA . CYS A 1 164 ? -21.737 4.104 35.333 1.00 33.59 164 CYS A CA 1
ATOM 1305 C C . CYS A 1 164 ? -22.630 3.016 35.945 1.00 33.59 164 CYS A C 1
ATOM 1307 O O . CYS A 1 164 ? -23.443 2.413 35.248 1.00 33.59 164 CYS A O 1
ATOM 1309 N N . LYS A 1 165 ? -22.452 2.707 37.235 1.00 33.28 165 LYS A N 1
ATOM 1310 C CA . LYS A 1 165 ? -23.500 2.034 38.014 1.00 33.28 165 LYS A CA 1
ATOM 1311 C C . LYS A 1 165 ? -24.461 3.123 38.480 1.00 33.28 165 LYS A C 1
ATOM 1313 O O . LYS A 1 165 ? -24.070 3.970 39.275 1.00 33.28 165 LYS A O 1
ATOM 1318 N N . GLN A 1 166 ? -25.693 3.114 37.978 1.00 33.16 166 GLN A N 1
ATOM 1319 C CA . GLN A 1 166 ? -26.776 3.815 38.661 1.00 33.16 166 GLN A CA 1
ATOM 1320 C C . GLN A 1 166 ? -27.112 3.014 39.921 1.00 33.16 166 GLN A C 1
ATOM 1322 O O . GLN A 1 166 ? -27.717 1.946 39.837 1.00 33.16 166 GLN A O 1
ATOM 1327 N N . GLU A 1 167 ? -26.686 3.501 41.082 1.00 29.95 167 GLU A N 1
ATOM 1328 C CA . GLU A 1 167 ? -27.300 3.112 42.349 1.00 29.95 167 GLU A CA 1
ATOM 1329 C C . GLU A 1 167 ? -28.684 3.768 42.407 1.00 29.95 167 GLU A C 1
ATOM 1331 O O . GLU A 1 167 ? -28.808 4.989 42.304 1.00 29.95 167 GLU A O 1
ATOM 1336 N N . LYS A 1 168 ? -29.735 2.945 42.500 1.00 28.91 168 LYS A N 1
ATOM 1337 C CA . LYS A 1 168 ? -31.064 3.424 42.887 1.00 28.91 168 LYS A CA 1
ATOM 1338 C C . LYS A 1 168 ? -30.968 3.876 44.343 1.00 28.91 168 LYS A C 1
ATOM 1340 O O . LYS A 1 168 ? -30.722 3.036 45.206 1.00 28.91 168 LYS A O 1
ATOM 1345 N N . VAL A 1 169 ? -31.156 5.171 44.577 1.00 37.16 169 VAL A N 1
ATOM 1346 C CA . VAL A 1 169 ? -31.561 5.713 45.881 1.00 37.16 169 VAL A CA 1
ATOM 1347 C C . VAL A 1 169 ? -33.079 5.770 45.908 1.00 37.16 169 VAL A C 1
ATOM 1349 O O . VAL A 1 169 ? -33.652 6.191 44.875 1.00 37.16 169 VAL A O 1
#

InterPro domains:
  IPR013954 Polynucleotide kinase 3 phosphatase [PF08645] (8-51)
  IPR023214 HAD superfamily [G3DSA:3.40.50.1000] (3-61)
  IPR027417 P-loop containing nucleoside triphosphate hydrolase [G3DSA:3.40.50.300] (62-163)
  IPR036412 HAD-like superfamily [SSF56784] (10-56)

Organism: Micrurus corallinus (NCBI:txid54390)